Protein AF-A0A8W8J6Q5-F1 (afdb_monomer_lite)

Foldseek 3Di:
DDAAQFLQSVCVVPVVCQVVWDWDWHDNPVPDIFIFTWANYPPNTRKTWQFKAAPQPDFQLDDLVCQQCKDDDRRHGIGRHPPDPDDDAQDKFHPHRAREDAPDRLCVVQRHIGSAHNGDQAGQSFHADPAQDFDSRAHAHCVVPVGNTHDNIDIDIDHDD

Sequence (161 aa):
KRKYTDCSDILRSYPSRKKHDGVYTIYPDHVNKKEVFCDMTTEGGGWTVIQKRIDGSTDFYRTWKEYKEGFGNPSRDYWIGNSLGSHHGWKFTTKDQDNDNYKDNCAKLYYGGWWYGACYVTNLNGLYAKSALKDTKYNSWANWKNEHEALKKTLMMIRPS

Organism: Magallana gigas (NCBI:txid29159)

Structure (mmCIF, N/CA/C/O backbone):
data_AF-A0A8W8J6Q5-F1
#
_entry.id   AF-A0A8W8J6Q5-F1
#
loop_
_atom_site.group_PDB
_atom_site.id
_atom_site.type_symbol
_atom_site.label_atom_id
_atom_site.label_alt_id
_atom_site.label_comp_id
_atom_site.label_asym_id
_atom_site.label_entity_id
_atom_site.label_seq_id
_atom_site.pdbx_PDB_ins_code
_atom_site.Cartn_x
_atom_site.Cartn_y
_atom_site.Cartn_z
_atom_site.occupancy
_atom_site.B_iso_or_equiv
_atom_site.auth_seq_id
_atom_site.auth_comp_id
_atom_site.auth_asym_id
_atom_site.auth_atom_id
_atom_site.pdbx_PDB_model_num
ATOM 1 N N . LYS A 1 1 ? -26.529 -3.788 12.469 1.00 69.75 1 LYS A N 1
ATOM 2 C CA . LYS A 1 1 ? -25.257 -3.338 13.098 1.00 69.75 1 LYS A CA 1
ATOM 3 C C . LYS A 1 1 ? -24.719 -2.159 12.291 1.00 69.75 1 LYS A C 1
ATOM 5 O O . LYS A 1 1 ? -24.830 -2.217 11.072 1.00 69.75 1 LYS A O 1
ATOM 10 N N . ARG A 1 2 ? -24.209 -1.100 12.936 1.00 85.75 2 ARG A N 1
ATOM 11 C CA . ARG A 1 2 ? -23.648 0.080 12.248 1.00 85.75 2 ARG A CA 1
ATOM 12 C C . ARG A 1 2 ? -22.433 -0.329 11.404 1.00 85.75 2 ARG A C 1
ATOM 14 O O . ARG A 1 2 ? -21.635 -1.148 11.856 1.00 85.75 2 ARG A O 1
ATOM 21 N N . LYS A 1 3 ? -22.330 0.208 10.187 1.00 94.00 3 LYS A N 1
ATOM 22 C CA . LYS A 1 3 ? -21.189 0.029 9.280 1.00 94.00 3 LYS A CA 1
ATOM 23 C C . LYS A 1 3 ? -20.359 1.311 9.298 1.00 94.00 3 LYS A C 1
ATOM 25 O O . LYS A 1 3 ? -20.909 2.368 9.011 1.00 94.00 3 LYS A O 1
ATOM 30 N N . TYR A 1 4 ? -19.085 1.203 9.654 1.00 96.31 4 TYR A N 1
ATOM 31 C CA . TYR A 1 4 ? -18.152 2.331 9.687 1.00 96.31 4 TYR A CA 1
ATOM 32 C C . TYR A 1 4 ? -17.418 2.423 8.355 1.00 96.31 4 TYR A C 1
ATOM 34 O O . TYR A 1 4 ? -16.963 1.396 7.852 1.00 96.31 4 TYR A O 1
ATOM 42 N N . THR A 1 5 ? -17.315 3.614 7.778 1.00 95.12 5 THR A N 1
ATOM 43 C CA . THR A 1 5 ? -16.723 3.823 6.443 1.00 95.12 5 THR A CA 1
ATOM 44 C C . THR A 1 5 ? -15.205 3.788 6.443 1.00 95.12 5 THR A C 1
ATOM 46 O O . THR A 1 5 ? -14.598 3.367 5.464 1.00 95.12 5 THR A O 1
ATOM 49 N N . ASP A 1 6 ? -14.601 4.194 7.554 1.00 96.44 6 ASP A N 1
ATOM 50 C CA . ASP A 1 6 ? -13.166 4.393 7.710 1.00 96.44 6 ASP A CA 1
ATOM 51 C C . ASP A 1 6 ? -12.773 4.341 9.199 1.00 96.44 6 ASP A C 1
ATOM 53 O O . ASP A 1 6 ? -13.620 4.253 10.097 1.00 96.44 6 ASP A O 1
ATOM 57 N N . CYS A 1 7 ? -11.469 4.384 9.473 1.00 97.94 7 CYS A N 1
ATOM 58 C CA . CYS A 1 7 ? -10.935 4.340 10.833 1.00 97.94 7 CYS A CA 1
ATOM 59 C C . CYS A 1 7 ? -11.313 5.568 11.684 1.00 97.94 7 CYS A C 1
ATOM 61 O O . CYS A 1 7 ? -11.384 5.454 12.910 1.00 97.94 7 CYS A O 1
ATOM 63 N N . SER A 1 8 ? -11.587 6.721 11.066 1.00 97.94 8 SER A N 1
ATOM 64 C CA . SER A 1 8 ? -12.008 7.933 11.776 1.00 97.94 8 SER A CA 1
ATOM 65 C C . SER A 1 8 ? -13.440 7.792 12.294 1.00 97.94 8 SER A C 1
ATOM 67 O O . SER A 1 8 ? -13.701 8.084 13.462 1.00 97.94 8 SER A O 1
ATOM 69 N N . ASP A 1 9 ? -14.363 7.242 11.495 1.00 97.31 9 ASP A N 1
ATOM 70 C CA . ASP A 1 9 ? -15.735 6.963 11.945 1.00 97.31 9 ASP A CA 1
ATOM 71 C C . ASP A 1 9 ? -15.770 5.924 13.080 1.00 97.31 9 ASP A C 1
ATOM 73 O O . ASP A 1 9 ? -16.550 6.068 14.030 1.00 97.31 9 ASP A O 1
ATOM 77 N N . ILE A 1 10 ? -14.881 4.920 13.039 1.00 97.44 10 ILE A N 1
ATOM 78 C CA . ILE A 1 10 ? -14.686 3.977 14.154 1.00 97.44 10 ILE A CA 1
ATOM 79 C C . ILE A 1 10 ? -14.237 4.727 15.411 1.00 97.44 10 ILE A C 1
ATOM 81 O O . ILE A 1 10 ? -14.860 4.571 16.462 1.00 97.44 10 ILE A O 1
ATOM 85 N N . LEU A 1 11 ? -13.175 5.534 15.320 1.00 97.50 11 LEU A N 1
ATOM 86 C CA . LEU A 1 11 ? -12.597 6.223 16.476 1.00 97.50 11 LEU A CA 1
ATOM 87 C C . LEU A 1 11 ? -13.555 7.260 17.077 1.00 97.50 11 LEU A C 1
ATOM 89 O O . LEU A 1 11 ? -13.669 7.357 18.296 1.00 97.50 11 LEU A O 1
ATOM 93 N N . ARG A 1 12 ? -14.299 7.987 16.239 1.00 96.56 12 ARG A N 1
ATOM 94 C CA . ARG A 1 12 ? -15.340 8.929 16.675 1.00 96.56 12 ARG A CA 1
ATOM 95 C C . ARG A 1 12 ? -16.474 8.220 17.410 1.00 96.56 12 ARG A C 1
ATOM 97 O O . ARG A 1 12 ? -16.984 8.738 18.398 1.00 96.56 12 ARG A O 1
ATOM 104 N N . SER A 1 13 ? -16.865 7.040 16.933 1.00 96.81 13 SER A N 1
ATOM 105 C CA . SER A 1 13 ? -17.922 6.241 17.560 1.00 96.81 13 SER A CA 1
ATOM 106 C C . SER A 1 13 ? -17.451 5.546 18.841 1.00 96.81 13 SER A C 1
ATOM 108 O O . SER A 1 13 ? -18.257 5.308 19.737 1.00 96.81 13 SER A O 1
ATOM 110 N N . TYR A 1 14 ? -16.155 5.236 18.938 1.00 96.12 14 TYR A N 1
ATOM 111 C CA . TYR A 1 14 ? -15.536 4.587 20.092 1.00 96.12 14 TYR A CA 1
ATOM 112 C C . TYR A 1 14 ? -14.208 5.258 20.466 1.00 96.12 14 TYR A C 1
ATOM 114 O O . TYR A 1 14 ? -13.140 4.725 20.150 1.00 96.12 14 TYR A O 1
ATOM 122 N N . PRO A 1 15 ? -14.242 6.379 21.211 1.00 96.56 15 PRO A N 1
ATOM 123 C CA . PRO A 1 15 ? -13.028 7.088 21.624 1.00 96.56 15 PRO A CA 1
ATOM 124 C C . PRO A 1 15 ? -12.055 6.232 22.450 1.00 96.56 15 PRO A C 1
ATOM 126 O O . PRO A 1 15 ? -10.854 6.493 22.460 1.00 96.56 15 PRO A O 1
ATOM 129 N N . SER A 1 16 ? -12.546 5.167 23.095 1.00 96.69 16 SER A N 1
ATOM 130 C CA . SER A 1 16 ? -11.722 4.178 23.801 1.00 96.69 16 SER A CA 1
ATOM 131 C C . SER A 1 16 ? -10.779 3.388 22.889 1.00 96.69 16 SER A C 1
ATOM 133 O O . SER A 1 16 ? -9.846 2.773 23.387 1.00 96.69 16 SER A O 1
ATOM 135 N N . ARG A 1 17 ? -10.975 3.409 21.563 1.00 96.31 17 ARG A N 1
ATOM 136 C CA . ARG A 1 17 ? -10.062 2.799 20.580 1.00 96.31 17 ARG A CA 1
ATOM 137 C C . ARG A 1 17 ? -8.804 3.623 20.327 1.00 96.31 17 ARG A C 1
ATOM 139 O O . ARG A 1 17 ? -7.912 3.158 19.621 1.00 96.31 17 ARG A O 1
ATOM 146 N N . LYS A 1 18 ? -8.700 4.823 20.898 1.00 96.75 18 LYS A N 1
ATOM 147 C CA . LYS A 1 18 ? -7.483 5.632 20.821 1.00 96.75 18 LYS A CA 1
ATOM 148 C C . LYS A 1 18 ? -6.291 4.827 21.346 1.00 96.75 18 LYS A C 1
ATOM 150 O O . LYS A 1 18 ? -6.391 4.191 22.389 1.00 96.75 18 LYS A O 1
ATOM 155 N N . LYS A 1 19 ? -5.166 4.876 20.631 1.00 96.00 19 LYS A N 1
ATOM 156 C CA . LYS A 1 19 ? -3.947 4.083 20.885 1.00 96.00 19 LYS A CA 1
ATOM 157 C C . LYS A 1 19 ? -4.068 2.564 20.683 1.00 96.00 19 LYS A C 1
ATOM 159 O O . LYS A 1 19 ? -3.134 1.835 21.001 1.00 96.00 19 LYS A O 1
ATOM 164 N N . HIS A 1 20 ? -5.187 2.072 20.153 1.00 97.62 20 HIS A N 1
ATOM 165 C CA . HIS A 1 20 ? -5.358 0.661 19.807 1.00 97.62 20 HIS A CA 1
ATOM 166 C C . HIS A 1 20 ? -5.199 0.454 18.299 1.00 97.62 20 HIS A C 1
ATOM 168 O O . HIS A 1 20 ? -6.174 0.199 17.587 1.00 97.62 20 HIS A O 1
ATOM 174 N N . ASP A 1 21 ? -3.966 0.576 17.814 1.00 98.06 21 ASP A N 1
ATOM 175 C CA . ASP A 1 21 ? -3.627 0.287 16.419 1.00 98.06 21 ASP A CA 1
ATOM 176 C C . ASP A 1 21 ? -3.890 -1.188 16.096 1.00 98.06 21 ASP A C 1
ATOM 178 O O . ASP A 1 21 ? -3.711 -2.070 16.940 1.00 98.06 21 ASP A O 1
ATOM 182 N N . GLY A 1 22 ? -4.300 -1.482 14.866 1.00 97.81 22 GLY A N 1
ATOM 183 C CA . GLY A 1 22 ? -4.538 -2.865 14.465 1.00 97.81 22 GLY A CA 1
ATOM 184 C C . GLY A 1 22 ? -5.407 -2.999 13.231 1.00 97.81 22 GLY A C 1
ATOM 185 O O . GLY A 1 22 ? -5.700 -2.019 12.553 1.00 97.81 22 GLY A O 1
ATOM 186 N N . VAL A 1 23 ? -5.818 -4.231 12.938 1.00 98.19 23 VAL A N 1
ATOM 187 C CA . VAL A 1 23 ? -6.717 -4.509 11.817 1.00 98.19 23 VAL A CA 1
ATOM 188 C C . VAL A 1 23 ? -8.165 -4.352 12.252 1.00 98.19 23 VAL A C 1
ATOM 190 O O . VAL A 1 23 ? -8.596 -4.927 13.251 1.00 98.19 23 VAL A O 1
ATOM 193 N N . TYR A 1 24 ? -8.911 -3.579 11.474 1.00 97.81 24 TYR A N 1
ATOM 194 C CA . TYR A 1 24 ? -10.333 -3.330 11.656 1.00 97.81 24 TYR A CA 1
ATOM 195 C C . TYR A 1 24 ? -11.075 -3.595 10.348 1.00 97.81 24 TYR A C 1
ATOM 197 O O . TYR A 1 24 ? -10.505 -3.538 9.258 1.00 97.81 24 TYR A O 1
ATOM 205 N N . THR A 1 25 ? -12.376 -3.855 10.456 1.00 96.88 25 THR A N 1
ATOM 206 C CA . THR A 1 25 ? -13.269 -3.942 9.299 1.00 96.88 25 THR A CA 1
ATOM 207 C C . THR A 1 25 ? -13.965 -2.604 9.068 1.00 96.88 25 THR A C 1
ATOM 209 O O . THR A 1 25 ? -14.631 -2.092 9.969 1.00 96.88 25 THR A O 1
ATOM 212 N N . ILE A 1 26 ? -13.868 -2.089 7.845 1.00 95.69 26 ILE A N 1
ATOM 213 C CA . ILE A 1 26 ? -14.568 -0.891 7.363 1.00 95.69 26 ILE A CA 1
ATOM 214 C C . ILE A 1 26 ? -15.459 -1.230 6.159 1.00 95.69 26 ILE A C 1
ATOM 216 O O . ILE A 1 26 ? -15.349 -2.311 5.579 1.00 95.69 26 ILE A O 1
ATOM 220 N N . TYR A 1 27 ? -16.340 -0.306 5.783 1.00 94.31 27 TYR A N 1
ATOM 221 C CA . TYR A 1 27 ? -17.255 -0.395 4.642 1.00 94.31 27 TYR A CA 1
ATOM 222 C C . TYR A 1 27 ? -17.188 0.900 3.820 1.00 94.31 27 TYR A 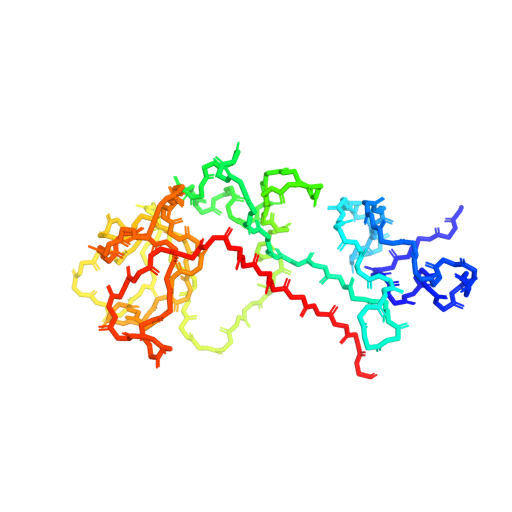C 1
ATOM 224 O O . TYR A 1 27 ? -18.072 1.746 3.973 1.00 94.31 27 TYR A O 1
ATOM 232 N N . PRO A 1 28 ? -16.154 1.087 2.978 1.00 89.19 28 PRO A N 1
ATOM 233 C CA . PRO A 1 28 ? -15.895 2.366 2.309 1.00 89.19 28 PRO A CA 1
ATOM 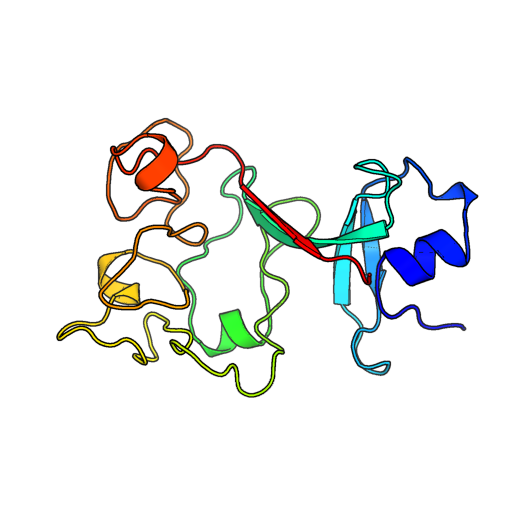234 C C . PRO A 1 28 ? -17.052 2.860 1.428 1.00 89.19 28 PRO A C 1
ATOM 236 O O . PRO A 1 28 ? -17.284 4.057 1.333 1.00 89.19 28 PRO A O 1
ATOM 239 N N . ASP A 1 29 ? -17.800 1.940 0.817 1.00 86.12 29 ASP A N 1
ATOM 240 C CA . ASP A 1 29 ? -18.970 2.210 -0.031 1.00 86.12 29 ASP A CA 1
ATOM 241 C C . ASP A 1 29 ? -20.301 1.867 0.669 1.00 86.12 29 ASP A C 1
ATOM 243 O O . ASP A 1 29 ? -21.332 1.700 0.022 1.00 86.12 29 ASP A O 1
ATOM 247 N N . HIS A 1 30 ? -20.277 1.695 1.997 1.00 87.81 30 HIS A N 1
ATOM 248 C CA . HIS A 1 30 ? -21.392 1.234 2.837 1.00 87.81 30 HIS A CA 1
ATOM 249 C C . HIS A 1 30 ? -21.931 -0.179 2.533 1.00 87.81 30 HIS A C 1
ATOM 251 O O . HIS A 1 30 ? -22.809 -0.681 3.251 1.00 87.81 30 HIS A O 1
ATOM 257 N N . VAL A 1 31 ? -21.391 -0.876 1.534 1.00 87.81 31 VAL A N 1
ATOM 258 C CA . VAL A 1 31 ? -21.867 -2.187 1.081 1.00 87.81 31 VAL A CA 1
ATOM 259 C C . VAL A 1 31 ? -20.798 -3.241 1.329 1.00 87.81 31 VAL A C 1
ATOM 261 O O . VAL A 1 31 ? -21.021 -4.148 2.139 1.00 87.81 31 VAL A O 1
ATOM 264 N N . ASN A 1 32 ? -19.643 -3.082 0.691 1.00 87.50 32 ASN A N 1
ATOM 265 C CA . ASN A 1 32 ? -18.530 -4.011 0.663 1.00 87.50 32 ASN A CA 1
ATOM 266 C C . ASN A 1 32 ? -17.605 -3.797 1.858 1.00 87.50 32 ASN A C 1
ATOM 268 O O . ASN A 1 32 ? -17.136 -2.693 2.131 1.00 87.50 32 ASN A O 1
ATOM 272 N N . LYS A 1 33 ? -17.322 -4.888 2.572 1.00 92.62 33 LYS A N 1
ATOM 273 C CA . LYS A 1 33 ? -16.376 -4.866 3.688 1.00 92.62 33 LYS A CA 1
ATOM 274 C C . LYS A 1 33 ? -14.933 -4.892 3.186 1.00 92.62 33 LYS A C 1
ATOM 276 O O . LYS A 1 33 ? -14.613 -5.611 2.240 1.00 92.62 33 LYS A O 1
ATOM 281 N N . LYS A 1 34 ? -14.056 -4.179 3.885 1.00 92.56 34 LYS A N 1
ATOM 282 C CA . LYS A 1 34 ? -12.602 -4.218 3.712 1.00 92.56 34 LYS A CA 1
ATOM 283 C C . LYS A 1 34 ? -11.926 -4.326 5.071 1.00 92.56 34 LYS A C 1
ATOM 285 O O . LYS A 1 34 ? -12.328 -3.655 6.019 1.00 92.56 34 LYS A O 1
ATOM 290 N N . GLU A 1 35 ? -10.911 -5.175 5.162 1.00 96.12 35 GLU A N 1
ATOM 291 C CA . GLU A 1 35 ? -10.007 -5.194 6.309 1.00 96.12 35 GLU A CA 1
ATOM 292 C C . GLU A 1 35 ? -8.865 -4.213 6.057 1.00 96.12 35 GLU A C 1
ATOM 294 O O . GLU A 1 35 ? -8.252 -4.223 4.989 1.00 96.12 35 GLU A O 1
ATOM 299 N N . VAL A 1 36 ? -8.602 -3.347 7.031 1.00 96.94 36 VAL A N 1
ATOM 300 C CA . VAL A 1 36 ? -7.591 -2.290 6.944 1.00 96.94 36 VAL A CA 1
ATOM 301 C C . VAL A 1 36 ? -6.825 -2.192 8.245 1.00 96.94 36 VAL A C 1
ATOM 303 O O . VAL A 1 36 ? -7.368 -2.469 9.314 1.00 96.94 36 VAL A O 1
ATOM 306 N N . PHE A 1 37 ? -5.572 -1.759 8.170 1.00 98.25 37 PHE A N 1
ATOM 307 C CA . PHE A 1 37 ? -4.856 -1.342 9.360 1.00 98.25 37 PHE A CA 1
ATOM 308 C C . PHE A 1 37 ? -5.297 0.078 9.723 1.00 98.25 37 PHE A C 1
ATOM 310 O O . PHE A 1 37 ? -5.143 1.001 8.921 1.00 98.25 37 PHE A O 1
ATOM 317 N N . CYS A 1 38 ? -5.843 0.244 10.921 1.00 98.31 38 CYS A N 1
ATOM 318 C CA . CYS A 1 38 ? -6.098 1.551 11.496 1.00 98.31 38 CYS A CA 1
ATOM 319 C C . CYS A 1 38 ? -4.936 1.944 12.396 1.00 98.31 38 CYS A C 1
ATOM 321 O O . CYS A 1 38 ? -4.625 1.234 13.356 1.00 98.31 38 CYS A O 1
ATOM 323 N N . ASP A 1 39 ? -4.340 3.093 12.103 1.00 98.31 39 ASP A N 1
ATOM 324 C CA . ASP A 1 39 ? -3.470 3.783 13.044 1.00 98.31 39 ASP A CA 1
ATOM 325 C C . ASP A 1 39 ? -4.350 4.721 13.891 1.00 98.31 39 ASP A C 1
ATOM 327 O O . ASP A 1 39 ? -4.905 5.727 13.432 1.00 98.31 39 ASP A O 1
ATOM 331 N N . MET A 1 40 ? -4.550 4.309 15.141 1.00 98.12 40 MET A N 1
ATOM 332 C CA . MET A 1 40 ? -5.361 4.977 16.155 1.00 98.12 40 MET A CA 1
ATOM 333 C C . MET A 1 40 ? -4.494 5.796 17.124 1.00 98.12 40 MET A C 1
ATOM 335 O O . MET A 1 40 ? -5.004 6.285 18.139 1.00 98.12 40 MET A O 1
ATOM 339 N N . THR A 1 41 ? -3.202 5.949 16.827 1.00 97.88 41 THR A N 1
ATOM 340 C CA . THR A 1 41 ? -2.201 6.558 17.707 1.00 97.88 41 THR A CA 1
ATOM 341 C C . THR A 1 41 ? -1.648 7.852 17.118 1.00 97.88 41 THR A C 1
ATOM 343 O O . THR A 1 41 ? -1.697 8.894 17.779 1.00 97.88 41 THR A O 1
ATOM 346 N N . THR A 1 42 ? -1.134 7.799 15.889 1.00 96.94 42 THR A N 1
ATOM 347 C CA . THR A 1 42 ? -0.421 8.891 15.219 1.00 96.94 42 THR A CA 1
ATOM 348 C C . THR A 1 42 ? -1.322 10.109 15.057 1.00 96.94 42 THR A C 1
ATOM 350 O O . THR A 1 42 ? -2.447 10.003 14.573 1.00 96.94 42 THR A O 1
ATOM 353 N N . GLU A 1 43 ? -0.846 11.282 15.483 1.00 95.38 43 GLU A N 1
ATOM 354 C CA . GLU A 1 43 ? -1.556 12.566 15.339 1.00 95.38 43 GLU A CA 1
ATOM 355 C C . GLU A 1 43 ? -3.039 12.525 15.771 1.00 95.38 43 GLU A C 1
ATOM 357 O O . GLU A 1 43 ? -3.925 13.073 15.112 1.00 95.38 43 GLU A O 1
ATOM 362 N N . GLY A 1 44 ? -3.330 11.829 16.873 1.00 94.94 44 GLY A N 1
ATOM 363 C CA . GLY A 1 44 ? -4.683 11.699 17.423 1.00 94.94 44 GLY A CA 1
ATOM 364 C C . GLY A 1 44 ? -5.479 10.489 16.924 1.00 94.94 44 GLY A C 1
ATOM 365 O O . GLY A 1 44 ? -6.528 10.210 17.503 1.00 94.94 44 GLY A O 1
ATOM 366 N N . GLY A 1 45 ? -4.961 9.741 15.946 1.00 97.25 45 GLY A N 1
ATOM 367 C CA . GLY A 1 45 ? -5.539 8.499 15.437 1.00 97.25 45 GLY A CA 1
ATOM 368 C C . GLY A 1 45 ? -6.598 8.683 14.348 1.00 97.25 45 GLY A C 1
ATOM 369 O O . GLY A 1 45 ? -6.822 9.784 13.839 1.00 97.25 45 GLY A O 1
ATOM 370 N N . GLY A 1 46 ? -7.255 7.578 13.989 1.00 97.81 46 GLY A N 1
ATOM 371 C CA . GLY A 1 46 ? -8.311 7.549 12.974 1.00 97.81 46 GLY A CA 1
ATOM 372 C C . GLY A 1 46 ? -7.777 7.476 11.543 1.00 97.81 46 GLY A C 1
ATOM 373 O O . GLY A 1 46 ? -8.525 7.709 10.596 1.00 97.81 46 GLY A O 1
ATOM 374 N N . TRP A 1 47 ? -6.496 7.156 11.371 1.00 98.31 47 TRP A N 1
ATOM 375 C CA . TRP A 1 47 ? -5.873 6.997 10.065 1.00 98.31 47 TRP A CA 1
ATOM 376 C C . TRP A 1 47 ? -6.193 5.627 9.482 1.00 98.31 47 TRP A C 1
ATOM 378 O O . TRP A 1 47 ? -5.995 4.597 10.126 1.00 98.31 47 TRP A O 1
ATOM 388 N N . THR A 1 48 ? -6.649 5.617 8.234 1.00 97.81 48 THR A N 1
ATOM 389 C CA . THR A 1 48 ? -6.832 4.400 7.442 1.00 97.81 48 THR A CA 1
ATOM 390 C C . THR A 1 48 ? -5.593 4.191 6.584 1.00 97.81 48 THR A C 1
ATOM 392 O O . THR A 1 48 ? -5.310 4.998 5.697 1.00 97.81 48 THR A O 1
ATOM 395 N N . VAL A 1 49 ? -4.840 3.121 6.832 1.00 97.31 49 VAL A N 1
ATOM 396 C CA . VAL A 1 49 ? -3.682 2.770 6.002 1.00 97.31 49 VAL A CA 1
ATOM 397 C C . VAL A 1 49 ? -4.180 2.170 4.679 1.00 97.31 49 VAL A C 1
ATOM 399 O O . VAL A 1 49 ? -5.056 1.304 4.665 1.00 97.31 49 VAL A O 1
ATOM 402 N N . ILE A 1 50 ? -3.642 2.637 3.552 1.00 95.00 50 ILE A N 1
ATOM 403 C CA . ILE A 1 50 ? -4.036 2.208 2.195 1.00 95.00 50 ILE A CA 1
ATOM 404 C C . ILE A 1 50 ? -2.927 1.436 1.470 1.00 95.00 50 ILE A C 1
ATOM 406 O O . ILE A 1 50 ? -3.211 0.613 0.600 1.00 95.00 50 ILE A O 1
ATOM 410 N N . GLN A 1 51 ? -1.675 1.654 1.877 1.00 96.31 51 GLN A N 1
ATOM 411 C CA . GLN A 1 51 ? -0.505 0.894 1.449 1.00 96.31 51 GLN A CA 1
ATOM 412 C C . GLN A 1 51 ? 0.404 0.669 2.646 1.00 96.31 51 GLN A C 1
ATOM 414 O O . GLN A 1 51 ? 0.617 1.590 3.440 1.00 96.31 51 GLN A O 1
ATOM 419 N N . LYS A 1 52 ? 0.951 -0.540 2.761 1.00 96.00 52 LYS A N 1
ATOM 420 C CA . LYS A 1 52 ? 1.913 -0.879 3.807 1.00 96.00 52 LYS A CA 1
ATOM 421 C C . LYS A 1 52 ? 2.958 -1.856 3.279 1.00 96.00 52 LYS A C 1
ATOM 423 O O . LYS A 1 52 ? 2.594 -2.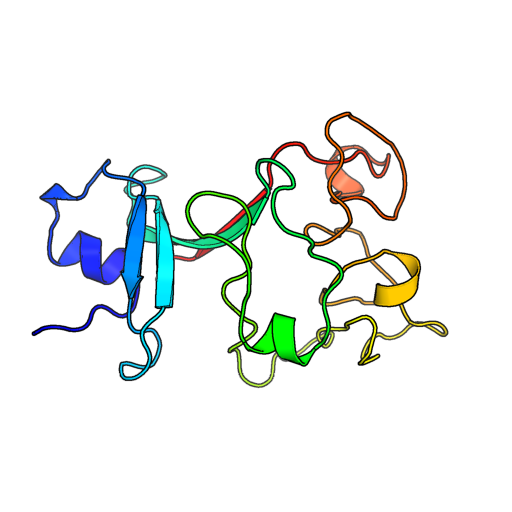873 2.692 1.00 96.00 52 LYS A O 1
ATOM 428 N N . ARG A 1 53 ? 4.238 -1.557 3.521 1.00 96.38 53 ARG A N 1
ATOM 429 C CA . ARG A 1 53 ? 5.400 -2.443 3.317 1.00 96.38 53 ARG A CA 1
ATOM 430 C C . ARG 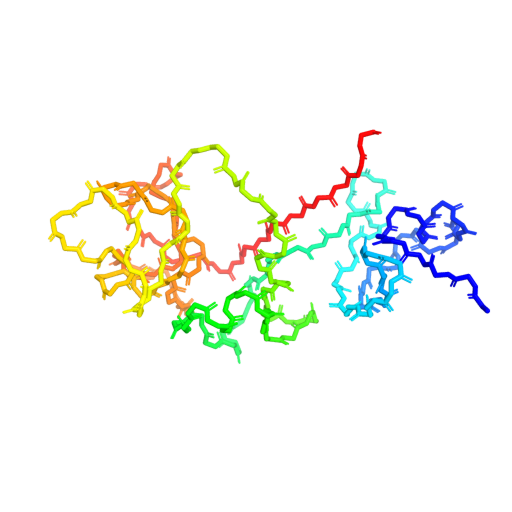A 1 53 ? 6.217 -2.460 4.603 1.00 96.38 53 ARG A C 1
ATOM 432 O O . ARG A 1 53 ? 6.610 -1.392 5.073 1.00 96.38 53 ARG A O 1
ATOM 439 N N . ILE A 1 54 ? 6.449 -3.629 5.187 1.00 95.12 54 ILE A N 1
ATOM 440 C CA . ILE A 1 54 ? 7.178 -3.794 6.45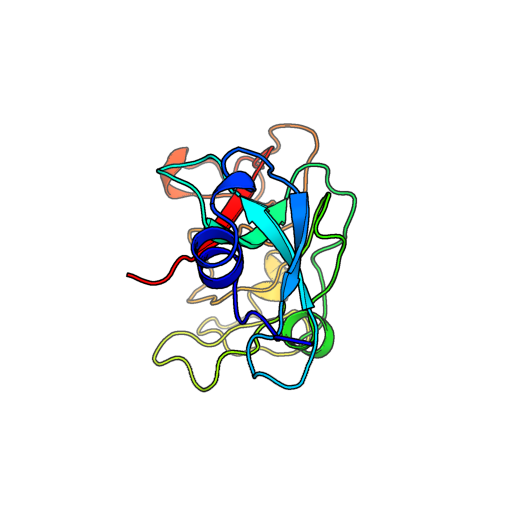1 1.00 95.12 54 ILE A CA 1
ATOM 441 C C . ILE A 1 54 ? 8.140 -4.982 6.460 1.00 95.12 54 ILE A C 1
ATOM 443 O O . ILE A 1 54 ? 9.104 -4.950 7.226 1.00 95.12 54 ILE A O 1
ATOM 447 N N . ASP A 1 55 ? 7.870 -6.044 5.695 1.00 94.25 55 ASP A N 1
ATOM 448 C CA . ASP A 1 55 ? 8.658 -7.279 5.799 1.00 94.25 55 ASP A CA 1
ATOM 449 C C . ASP A 1 55 ? 8.861 -8.049 4.486 1.00 94.25 55 ASP A C 1
ATOM 451 O O . ASP A 1 55 ? 9.642 -9.006 4.463 1.00 94.25 55 ASP A O 1
ATOM 455 N N . GLY A 1 56 ? 8.219 -7.632 3.393 1.00 93.50 56 GLY A N 1
ATOM 456 C CA . GLY A 1 56 ? 8.311 -8.303 2.099 1.00 93.50 56 GLY A CA 1
ATOM 457 C C . GLY A 1 56 ? 7.511 -9.600 2.028 1.00 93.50 56 GLY A C 1
ATOM 458 O O . GLY A 1 56 ? 7.765 -10.416 1.147 1.00 93.50 56 GLY A O 1
ATOM 459 N N . SER A 1 57 ? 6.564 -9.826 2.946 1.00 95.69 57 SER A N 1
ATOM 460 C CA . SER A 1 57 ? 5.736 -11.042 2.971 1.00 95.69 57 SER A CA 1
ATOM 461 C C . SER A 1 57 ? 4.722 -11.134 1.830 1.00 95.69 57 SER A C 1
ATOM 463 O O . SER A 1 57 ? 4.139 -12.196 1.622 1.00 95.69 57 SER A O 1
ATOM 465 N N . THR A 1 58 ? 4.514 -10.044 1.090 1.00 96.44 58 THR A N 1
ATOM 466 C CA . THR A 1 58 ? 3.597 -9.984 -0.051 1.00 96.44 58 THR A CA 1
ATOM 467 C C . THR A 1 58 ? 4.329 -9.475 -1.288 1.00 96.44 58 THR A C 1
ATOM 469 O O . THR A 1 58 ? 5.013 -8.454 -1.238 1.00 96.44 58 THR A O 1
ATOM 472 N N . ASP A 1 59 ? 4.152 -10.174 -2.412 1.00 95.81 59 ASP A N 1
ATOM 473 C CA . ASP A 1 59 ? 4.609 -9.717 -3.727 1.00 95.81 59 ASP A CA 1
ATOM 474 C C . ASP A 1 59 ? 3.717 -8.580 -4.251 1.00 95.81 59 ASP A C 1
ATOM 476 O O . ASP A 1 59 ? 2.492 -8.717 -4.269 1.00 95.81 59 ASP A O 1
ATOM 480 N N . PHE A 1 60 ? 4.335 -7.480 -4.684 1.00 95.88 60 PHE A N 1
ATOM 481 C CA . PHE A 1 60 ? 3.668 -6.300 -5.245 1.00 95.88 60 PHE A CA 1
ATOM 482 C C . PHE A 1 60 ? 3.782 -6.231 -6.778 1.00 95.88 60 PHE A C 1
ATOM 484 O O . PHE A 1 60 ? 3.165 -5.360 -7.394 1.00 95.88 60 PHE A O 1
ATOM 491 N N . TYR A 1 61 ? 4.477 -7.165 -7.435 1.00 95.81 61 TYR A N 1
ATOM 492 C CA . TYR A 1 61 ? 4.534 -7.233 -8.897 1.00 95.81 61 TYR A CA 1
ATOM 493 C C . TYR A 1 61 ? 3.286 -7.913 -9.495 1.00 95.81 61 TYR A C 1
ATOM 495 O O . TYR A 1 61 ? 3.308 -9.002 -10.080 1.00 95.81 61 TYR A O 1
ATOM 503 N N . ARG A 1 62 ? 2.144 -7.246 -9.321 1.00 95.38 62 ARG A N 1
ATOM 504 C CA . ARG A 1 62 ? 0.798 -7.766 -9.593 1.00 95.38 62 ARG A CA 1
ATOM 505 C C . ARG A 1 62 ? 0.158 -7.188 -10.857 1.00 95.38 62 ARG A C 1
ATOM 507 O O . ARG A 1 62 ? 0.645 -6.222 -11.440 1.00 95.38 62 ARG A O 1
ATOM 514 N N . THR A 1 63 ? -0.910 -7.843 -11.302 1.00 93.38 63 THR A N 1
ATOM 515 C CA . THR A 1 63 ? -1.741 -7.441 -12.451 1.00 93.38 63 THR A CA 1
ATOM 516 C C . THR A 1 63 ? -2.667 -6.270 -12.118 1.00 93.38 63 THR A C 1
ATOM 518 O O . THR A 1 63 ? -2.893 -5.955 -10.946 1.00 93.38 63 THR A O 1
ATOM 521 N N . TRP A 1 64 ? -3.263 -5.655 -13.143 1.00 89.44 64 TRP A N 1
ATOM 522 C CA . TRP A 1 64 ? -4.275 -4.610 -12.984 1.00 89.44 64 TRP A CA 1
ATOM 523 C C . TRP A 1 64 ? -5.451 -5.081 -12.134 1.00 89.44 64 TRP A C 1
ATOM 525 O O . TRP A 1 64 ? -5.888 -4.374 -11.226 1.00 89.44 64 TRP A O 1
ATOM 535 N N . LYS A 1 65 ? -5.948 -6.295 -12.404 1.00 89.69 65 LYS A N 1
ATOM 536 C CA . LYS A 1 65 ? -7.081 -6.872 -11.674 1.00 89.69 65 LYS A CA 1
ATOM 537 C C . LYS A 1 65 ? -6.786 -6.951 -10.176 1.00 89.69 65 LYS A C 1
ATOM 539 O O . LYS A 1 65 ? -7.599 -6.507 -9.372 1.00 89.69 65 LYS A O 1
ATOM 544 N N . GLU A 1 66 ? -5.606 -7.446 -9.815 1.00 93.31 66 GLU A N 1
ATOM 545 C CA . GLU A 1 66 ? -5.177 -7.548 -8.419 1.00 93.31 66 GLU A CA 1
ATOM 546 C C . GLU A 1 66 ? -5.011 -6.164 -7.774 1.00 93.31 66 GLU A C 1
ATOM 548 O O . GLU A 1 66 ? -5.507 -5.942 -6.674 1.00 93.31 66 GLU A O 1
ATOM 553 N N . TYR A 1 67 ? -4.380 -5.198 -8.452 1.00 92.06 67 TYR A N 1
ATOM 554 C CA . TYR A 1 67 ? -4.258 -3.825 -7.938 1.00 92.06 67 TYR A CA 1
ATOM 555 C C . TYR A 1 67 ? -5.609 -3.120 -7.787 1.00 92.06 67 TYR A C 1
ATOM 557 O O . TYR A 1 67 ? -5.794 -2.330 -6.861 1.00 92.06 67 TYR A O 1
ATOM 565 N N . LYS A 1 68 ? -6.571 -3.420 -8.661 1.00 86.88 68 LYS A N 1
ATOM 566 C CA . LYS A 1 68 ? -7.945 -2.924 -8.570 1.00 86.88 68 LYS A CA 1
ATOM 567 C C . LYS A 1 68 ? -8.677 -3.519 -7.369 1.00 86.88 68 LYS A C 1
ATOM 569 O O . LYS A 1 68 ? -9.307 -2.779 -6.620 1.00 86.88 68 LYS A O 1
ATOM 574 N N . GLU A 1 69 ? -8.580 -4.829 -7.170 1.00 89.25 69 GLU A N 1
ATOM 575 C CA . GLU A 1 69 ? -9.267 -5.538 -6.084 1.00 89.25 69 GLU A CA 1
ATOM 576 C C . GLU A 1 69 ? -8.604 -5.320 -4.714 1.00 89.25 69 GLU A C 1
ATOM 578 O O . GLU A 1 69 ? -9.303 -5.292 -3.699 1.00 89.25 69 GLU A O 1
ATOM 583 N N . GLY A 1 70 ? -7.289 -5.096 -4.679 1.00 92.38 70 GLY A N 1
ATOM 584 C CA . GLY A 1 70 ? -6.472 -5.077 -3.466 1.00 92.38 70 GLY A CA 1
ATOM 585 C C . GLY A 1 70 ? -5.918 -6.463 -3.122 1.00 92.38 70 GLY A C 1
ATOM 586 O O . GLY A 1 70 ? -6.488 -7.488 -3.488 1.00 92.38 70 GLY A O 1
ATOM 587 N N . PHE A 1 71 ? -4.788 -6.501 -2.416 1.00 96.12 71 PHE A N 1
ATOM 588 C CA . PHE A 1 71 ? -4.079 -7.741 -2.084 1.00 96.12 71 PHE A CA 1
ATOM 589 C C . PHE A 1 71 ? -3.201 -7.588 -0.836 1.00 96.12 71 PHE A C 1
ATOM 591 O O . PHE A 1 71 ? -2.850 -6.478 -0.438 1.00 96.12 71 PHE A O 1
ATOM 598 N N . GLY A 1 72 ? -2.799 -8.718 -0.247 1.00 96.50 72 GLY A N 1
ATOM 599 C CA . GLY A 1 72 ? -1.897 -8.775 0.907 1.00 96.50 72 GLY A CA 1
ATOM 600 C C . GLY A 1 72 ? -2.612 -8.902 2.252 1.00 96.50 72 GLY A C 1
ATOM 601 O O . GLY A 1 72 ? -3.783 -9.271 2.320 1.00 96.50 72 GLY A O 1
ATOM 602 N N . ASN A 1 73 ? -1.884 -8.627 3.335 1.00 97.06 73 ASN A N 1
ATOM 603 C CA . ASN A 1 73 ? -2.372 -8.731 4.709 1.00 97.06 73 ASN A CA 1
ATOM 604 C C . ASN A 1 73 ? -2.244 -7.377 5.435 1.00 97.06 73 ASN A C 1
ATOM 606 O O . ASN A 1 73 ? -1.119 -6.913 5.625 1.00 97.06 73 ASN A O 1
ATOM 610 N N . PRO A 1 74 ? -3.346 -6.766 5.914 1.00 96.38 74 PRO A N 1
ATOM 611 C CA . PRO A 1 74 ? -3.312 -5.477 6.611 1.00 96.38 74 PRO A CA 1
ATOM 612 C C . PRO A 1 74 ? -2.397 -5.408 7.847 1.00 96.38 74 PRO A C 1
ATOM 614 O O . PRO A 1 74 ? -1.793 -4.371 8.150 1.00 96.38 74 PRO A O 1
ATOM 617 N N . SER A 1 75 ? -2.208 -6.527 8.547 1.00 96.31 75 SER A N 1
ATOM 618 C CA . SER A 1 75 ? -1.248 -6.612 9.652 1.00 96.31 75 SER A CA 1
ATOM 619 C C . SER A 1 75 ? 0.203 -6.505 9.174 1.00 96.31 75 SER A C 1
ATOM 621 O O . SER A 1 75 ? 1.049 -6.033 9.937 1.00 96.31 75 SER A O 1
ATOM 623 N N . ARG A 1 76 ? 0.489 -6.887 7.921 1.00 96.06 76 ARG A N 1
ATOM 624 C CA . ARG A 1 76 ? 1.828 -6.921 7.314 1.00 96.06 76 ARG A CA 1
ATOM 625 C C . ARG A 1 76 ? 1.913 -6.038 6.069 1.00 96.06 76 ARG A C 1
ATOM 627 O O . ARG A 1 76 ? 1.748 -4.827 6.197 1.00 96.06 76 ARG A O 1
ATOM 634 N N . ASP A 1 77 ? 2.176 -6.633 4.909 1.00 97.19 77 ASP A N 1
ATOM 635 C CA . ASP A 1 77 ? 2.308 -5.953 3.627 1.00 97.19 77 ASP A CA 1
ATOM 636 C C . ASP A 1 77 ? 0.992 -6.038 2.843 1.00 97.19 77 ASP A C 1
ATOM 638 O O . ASP A 1 77 ? 0.485 -7.143 2.632 1.00 97.19 77 ASP A O 1
ATOM 642 N N . TYR A 1 78 ? 0.434 -4.905 2.400 1.00 97.12 78 TYR A N 1
ATOM 643 C CA . TYR A 1 78 ? -0.802 -4.899 1.604 1.00 97.12 78 TYR A CA 1
ATOM 644 C C . TYR A 1 78 ? -1.036 -3.620 0.793 1.00 97.12 78 TYR A C 1
ATOM 646 O O . TYR A 1 78 ? -0.469 -2.558 1.070 1.00 97.12 78 TYR A O 1
ATOM 654 N N . TRP A 1 79 ? -1.933 -3.752 -0.182 1.00 95.94 79 TRP A N 1
ATO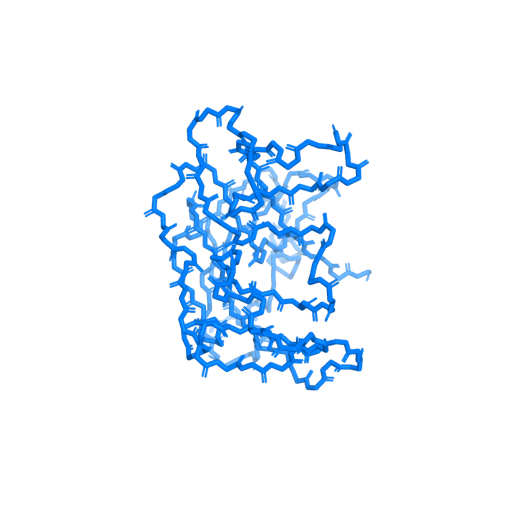M 655 C CA . TRP A 1 79 ? -2.556 -2.681 -0.949 1.00 95.94 79 TRP A CA 1
ATOM 656 C C . TRP A 1 79 ? -4.079 -2.807 -0.842 1.00 95.94 79 TRP A C 1
ATOM 658 O O . TRP A 1 79 ? -4.633 -3.877 -1.096 1.00 95.94 79 TRP A O 1
ATOM 668 N N . ILE A 1 80 ? -4.775 -1.731 -0.469 1.00 92.25 80 ILE A N 1
ATOM 669 C CA . ILE A 1 80 ? -6.227 -1.776 -0.211 1.00 92.25 80 ILE A CA 1
ATOM 670 C C . ILE A 1 80 ? -7.081 -1.996 -1.480 1.00 92.25 80 ILE A C 1
ATOM 672 O O . ILE A 1 80 ? -8.182 -2.559 -1.398 1.00 92.25 80 ILE A O 1
ATOM 676 N N . GLY A 1 81 ? -6.559 -1.591 -2.643 1.00 90.38 81 GLY A N 1
ATOM 677 C CA . GLY A 1 81 ? -7.230 -1.626 -3.945 1.00 90.38 81 GLY A CA 1
ATOM 678 C C . GLY A 1 81 ? -7.424 -0.232 -4.555 1.00 90.38 81 GLY A C 1
ATOM 679 O O . GLY A 1 81 ? -7.677 0.738 -3.842 1.00 90.38 81 GLY A O 1
ATOM 680 N N . ASN A 1 82 ? -7.346 -0.130 -5.883 1.00 78.94 82 ASN A N 1
ATOM 681 C CA . ASN A 1 82 ? -7.492 1.119 -6.645 1.00 78.94 82 ASN A CA 1
ATOM 682 C C . ASN A 1 82 ? -8.962 1.558 -6.811 1.00 78.94 82 ASN A C 1
ATOM 684 O O . ASN A 1 82 ? -9.304 2.050 -7.882 1.00 78.94 82 ASN A O 1
ATOM 688 N N . SER A 1 83 ? -9.856 1.360 -5.828 1.00 62.97 83 SER A N 1
ATOM 689 C CA . SER A 1 83 ? -11.288 1.742 -5.920 1.00 62.97 83 SER A CA 1
ATOM 690 C C . SER A 1 83 ? -11.502 3.262 -5.902 1.00 62.97 83 SER A C 1
ATOM 692 O O . SER A 1 83 ? -12.220 3.813 -5.074 1.00 62.97 83 SER A O 1
ATOM 694 N N . LEU A 1 84 ? -10.860 3.946 -6.834 1.00 53.31 84 LEU A N 1
ATOM 695 C CA . LEU A 1 84 ? -10.898 5.367 -7.055 1.00 53.31 84 LEU A CA 1
ATOM 696 C C . LEU A 1 84 ? -11.343 5.549 -8.509 1.00 53.31 84 LEU A C 1
ATOM 698 O O . LEU A 1 84 ? -10.657 5.148 -9.453 1.00 53.31 84 LEU A O 1
ATOM 702 N N . GLY A 1 85 ? -12.554 6.080 -8.682 1.00 52.47 85 GLY A N 1
ATOM 703 C CA . GLY A 1 85 ? -13.031 6.535 -9.984 1.00 52.47 85 GLY A CA 1
ATOM 704 C C . GLY A 1 85 ? -12.088 7.591 -10.567 1.00 52.47 85 GLY A C 1
ATOM 705 O O . GLY A 1 85 ? -11.364 8.243 -9.819 1.00 52.47 85 GLY A O 1
ATOM 706 N N . SER A 1 86 ? -12.093 7.710 -11.900 1.00 43.72 86 SER A N 1
ATOM 707 C CA . SER A 1 86 ? -11.283 8.615 -12.733 1.00 43.72 86 SER A CA 1
ATOM 708 C C . SER A 1 86 ? -10.454 9.653 -11.971 1.00 43.72 86 SER A C 1
ATOM 710 O O . SER A 1 86 ? -10.935 10.729 -11.618 1.00 43.72 86 SER A O 1
ATOM 712 N N . HIS A 1 87 ? -9.174 9.349 -11.775 1.00 47.94 87 HIS A N 1
ATOM 713 C CA . HIS A 1 87 ? -8.194 10.336 -11.346 1.00 47.94 87 HIS A CA 1
ATOM 714 C C . HIS A 1 87 ? -7.853 11.260 -12.518 1.00 47.94 87 HIS A C 1
ATOM 716 O O . HIS A 1 87 ? -7.428 10.790 -13.573 1.00 47.94 87 HIS A O 1
ATOM 722 N N . HIS A 1 88 ? -8.018 12.571 -12.339 1.00 46.03 88 HIS A N 1
ATOM 723 C CA . HIS A 1 88 ? -7.424 13.560 -13.239 1.00 46.03 88 HIS A CA 1
ATOM 724 C C . HIS A 1 88 ? -5.901 13.565 -13.016 1.00 46.03 88 HIS A C 1
ATOM 726 O O . HIS A 1 88 ? -5.446 13.901 -11.925 1.00 46.03 88 HIS A O 1
ATOM 732 N N . GLY A 1 89 ? -5.122 13.155 -14.023 1.00 65.75 89 GLY A N 1
ATOM 733 C CA . GLY A 1 89 ? -3.655 13.073 -13.969 1.00 65.75 89 GLY A CA 1
ATOM 734 C C . GLY A 1 89 ? -3.089 11.829 -14.666 1.00 65.75 89 GLY A C 1
ATOM 735 O O . GLY A 1 89 ? -3.767 11.211 -15.490 1.00 65.75 89 GLY A O 1
ATOM 736 N N . TRP A 1 90 ? -1.844 11.464 -14.330 1.00 67.69 90 TRP A N 1
ATOM 737 C CA . TRP A 1 90 ? -1.215 10.218 -14.785 1.00 67.69 90 TRP A CA 1
ATOM 738 C C . TRP A 1 90 ? -2.056 9.016 -14.362 1.00 67.69 90 TRP A C 1
ATOM 740 O O . TRP A 1 90 ? -2.506 8.926 -13.217 1.00 67.69 90 TRP A O 1
ATOM 750 N N . LYS A 1 91 ? -2.291 8.094 -15.293 1.00 83.50 91 LYS A N 1
ATOM 751 C CA . LYS A 1 91 ? -3.081 6.893 -15.032 1.00 83.50 91 LYS A CA 1
ATOM 752 C C . LYS A 1 91 ? -2.219 5.860 -14.314 1.00 83.50 91 LYS A C 1
ATOM 754 O O . LYS A 1 91 ? -0.999 5.844 -14.432 1.00 83.50 91 LYS A O 1
ATOM 759 N N . PHE A 1 92 ? -2.865 5.004 -13.532 1.00 88.62 92 PHE A N 1
ATOM 760 C CA . PHE A 1 92 ? -2.168 3.917 -12.858 1.00 88.62 92 PHE A CA 1
ATOM 761 C C . PHE A 1 92 ? -1.772 2.850 -13.889 1.00 88.62 92 PHE A C 1
ATOM 763 O O . PHE A 1 92 ? -2.614 2.427 -14.680 1.00 88.62 92 PHE A O 1
ATOM 770 N N . THR A 1 93 ? -0.516 2.416 -13.872 1.00 90.75 93 THR A N 1
ATOM 771 C CA . THR A 1 93 ? 0.063 1.447 -14.811 1.00 90.75 93 THR A CA 1
ATOM 772 C C . THR A 1 93 ? 0.512 0.195 -14.066 1.00 90.75 93 THR A C 1
ATOM 774 O O . THR A 1 93 ? 1.067 0.275 -12.967 1.00 90.75 93 THR A O 1
ATOM 777 N N . THR A 1 94 ? 0.265 -0.969 -14.666 1.00 92.81 94 THR A N 1
ATOM 778 C CA . THR A 1 94 ? 0.682 -2.291 -14.177 1.00 92.81 94 THR A CA 1
ATOM 779 C C . THR A 1 94 ? 1.370 -3.082 -15.285 1.00 92.81 94 THR A C 1
ATOM 781 O O . THR A 1 94 ? 1.380 -2.692 -16.454 1.00 92.81 94 THR A O 1
ATOM 784 N N . LYS A 1 95 ? 1.950 -4.235 -14.930 1.00 94.19 95 LYS A N 1
ATOM 785 C CA . LYS A 1 95 ? 2.700 -5.089 -15.868 1.00 94.19 95 LYS A CA 1
ATOM 786 C C . LYS A 1 95 ? 1.901 -5.536 -17.100 1.00 94.19 95 LYS A C 1
ATOM 788 O O . LYS A 1 95 ? 2.487 -5.903 -18.112 1.00 94.19 95 LYS A O 1
ATOM 793 N N . ASP A 1 96 ? 0.579 -5.556 -16.993 1.00 93.75 96 ASP A N 1
ATOM 794 C CA . ASP A 1 96 ? -0.385 -6.020 -17.992 1.00 93.75 96 ASP A CA 1
ATOM 795 C C . ASP A 1 96 ? -1.285 -4.902 -18.543 1.00 93.75 96 ASP A C 1
ATOM 797 O O . ASP A 1 96 ? -2.038 -5.150 -19.481 1.00 93.75 96 ASP A O 1
ATOM 801 N N . GLN A 1 97 ? -1.196 -3.681 -18.006 1.00 92.00 97 GLN A N 1
ATOM 802 C CA . GLN A 1 97 ? -1.942 -2.528 -18.501 1.00 92.00 97 GLN A CA 1
ATOM 803 C C . GLN A 1 97 ? -1.063 -1.275 -18.478 1.00 92.00 97 GLN A C 1
ATOM 805 O O . GLN A 1 97 ? -0.839 -0.677 -17.423 1.00 92.00 97 GLN A O 1
ATOM 810 N N . ASP A 1 98 ? -0.576 -0.897 -19.659 1.00 91.38 98 ASP A N 1
ATOM 811 C CA . ASP A 1 98 ? 0.263 0.278 -19.865 1.00 91.38 98 ASP A CA 1
ATOM 812 C C . ASP A 1 98 ? -0.589 1.532 -20.076 1.00 91.38 98 ASP A C 1
ATOM 814 O O . ASP A 1 98 ? -1.304 1.652 -21.072 1.00 91.38 98 ASP A O 1
ATOM 818 N N . ASN A 1 99 ? -0.549 2.442 -19.110 1.00 89.62 99 ASN A N 1
ATOM 819 C CA . ASN A 1 99 ? -1.190 3.747 -19.198 1.00 89.62 99 ASN A CA 1
ATOM 820 C C . ASN A 1 99 ? -0.201 4.886 -18.881 1.00 89.62 99 ASN A C 1
ATOM 822 O O . ASN A 1 99 ? -0.642 5.980 -18.511 1.00 89.62 99 ASN A O 1
ATOM 826 N N . ASP A 1 100 ? 1.107 4.612 -18.943 1.00 86.94 100 ASP A N 1
ATOM 827 C CA . ASP A 1 100 ? 2.133 5.618 -18.691 1.00 86.94 100 ASP A CA 1
ATOM 828 C C . ASP A 1 100 ? 2.447 6.416 -19.969 1.00 86.94 100 ASP A C 1
ATOM 830 O O . ASP A 1 100 ? 1.816 6.231 -21.011 1.00 86.94 100 ASP A O 1
ATOM 834 N N . ASN A 1 101 ? 3.333 7.406 -19.863 1.00 87.31 101 ASN A N 1
ATOM 835 C CA . ASN A 1 101 ? 3.697 8.291 -20.972 1.00 87.31 101 ASN A CA 1
ATOM 836 C C . ASN A 1 101 ? 5.152 8.086 -21.395 1.00 87.31 101 ASN A C 1
ATOM 838 O O . ASN A 1 101 ? 5.848 9.033 -21.775 1.00 87.31 101 ASN A O 1
ATOM 842 N N . TYR A 1 102 ? 5.626 6.847 -21.290 1.00 87.94 102 TYR A N 1
ATOM 843 C CA . TYR A 1 102 ? 6.926 6.429 -21.775 1.00 87.94 102 TYR A CA 1
ATOM 844 C C . TYR A 1 102 ? 6.782 5.507 -22.991 1.00 87.94 102 TYR A C 1
ATOM 846 O O . TYR A 1 102 ? 5.708 5.015 -23.318 1.00 87.94 102 TYR A O 1
ATOM 854 N N . LYS A 1 103 ? 7.882 5.316 -23.726 1.00 90.81 103 LYS A N 1
ATOM 855 C CA . LYS A 1 103 ? 7.898 4.457 -24.925 1.00 90.81 103 LYS A CA 1
ATOM 856 C C . LYS A 1 103 ? 7.795 2.959 -24.597 1.00 90.81 103 LYS A C 1
ATOM 858 O O . LYS A 1 103 ? 7.448 2.172 -25.469 1.00 90.81 103 LYS A O 1
ATOM 863 N N . ASP A 1 104 ? 8.149 2.593 -23.367 1.00 91.81 104 ASP A N 1
ATOM 864 C CA . ASP A 1 104 ? 8.170 1.237 -22.827 1.00 91.81 104 ASP A CA 1
ATOM 865 C C . ASP A 1 104 ? 7.326 1.204 -21.548 1.00 91.81 104 ASP A C 1
ATOM 867 O O . ASP A 1 104 ? 7.258 2.201 -20.836 1.00 91.81 104 ASP A O 1
ATOM 871 N N . ASN A 1 105 ? 6.785 0.040 -21.189 1.00 92.12 105 ASN A N 1
ATOM 872 C CA . ASN A 1 105 ? 5.964 -0.104 -19.986 1.00 92.12 105 ASN A CA 1
ATOM 873 C C . ASN A 1 105 ? 6.808 0.037 -18.702 1.00 92.12 105 ASN A C 1
ATOM 875 O O . ASN A 1 105 ? 7.569 -0.870 -18.332 1.00 92.12 105 ASN A O 1
ATOM 879 N N . CYS A 1 106 ? 6.619 1.136 -17.970 1.00 92.50 106 CYS A N 1
ATOM 880 C CA . CYS A 1 106 ? 7.348 1.440 -16.741 1.00 92.50 106 CYS A CA 1
ATOM 881 C C . CYS A 1 106 ? 7.143 0.373 -15.653 1.00 92.50 106 CYS A C 1
ATOM 883 O O . CYS A 1 106 ? 8.084 0.020 -14.937 1.00 92.50 106 CYS A O 1
ATOM 885 N N . ALA A 1 107 ? 5.939 -0.192 -15.533 1.00 93.81 107 ALA A N 1
ATOM 886 C CA . ALA A 1 107 ? 5.656 -1.238 -14.549 1.00 93.81 107 ALA A CA 1
ATOM 887 C C . ALA A 1 107 ? 6.455 -2.524 -14.809 1.00 93.81 107 ALA A C 1
ATOM 889 O O . ALA A 1 107 ? 6.849 -3.197 -13.854 1.00 93.81 107 ALA A O 1
ATOM 890 N N . LYS A 1 108 ? 6.740 -2.858 -16.076 1.00 94.12 108 LYS A N 1
ATOM 891 C CA . LYS A 1 108 ? 7.614 -3.989 -16.432 1.00 94.12 108 LYS A CA 1
ATOM 892 C C . LYS A 1 108 ? 9.086 -3.700 -16.154 1.00 94.12 108 LYS A C 1
ATOM 894 O O . LYS A 1 108 ? 9.805 -4.603 -15.739 1.00 94.12 108 LYS A O 1
ATOM 899 N N . LEU A 1 109 ? 9.530 -2.462 -16.368 1.00 91.12 109 LEU A N 1
ATOM 900 C CA . LEU A 1 109 ? 10.919 -2.062 -16.126 1.00 91.12 109 LEU A CA 1
ATOM 901 C C . LEU A 1 109 ? 11.255 -2.006 -14.628 1.00 91.12 109 LEU A C 1
ATOM 903 O O . LEU A 1 109 ? 12.358 -2.375 -14.230 1.00 91.12 109 LEU A O 1
ATOM 907 N N . TYR A 1 110 ? 10.299 -1.579 -13.796 1.00 91.81 110 TYR A N 1
ATOM 908 C CA . TYR A 1 110 ? 10.541 -1.245 -12.386 1.00 91.81 110 TYR A CA 1
ATOM 909 C C . TYR A 1 110 ? 9.717 -2.059 -11.383 1.00 91.81 110 TYR A C 1
ATOM 911 O O . TYR A 1 110 ? 9.698 -1.743 -10.192 1.00 91.81 110 TYR A O 1
ATOM 919 N N . TYR A 1 111 ? 9.084 -3.135 -11.853 1.00 92.44 111 TYR A N 1
ATOM 920 C CA . TYR A 1 111 ? 8.522 -4.213 -11.038 1.00 92.44 111 TYR A CA 1
ATOM 921 C C . TYR A 1 111 ? 7.535 -3.748 -9.956 1.00 92.44 111 TYR A C 1
ATOM 923 O O . TYR A 1 111 ? 7.633 -4.136 -8.791 1.00 92.44 111 TYR A O 1
ATOM 931 N N . GLY A 1 112 ? 6.556 -2.933 -10.348 1.00 91.19 112 GLY A N 1
ATOM 932 C CA . GLY A 1 112 ? 5.521 -2.418 -9.452 1.00 91.19 112 GLY A CA 1
ATOM 933 C C . GLY A 1 112 ? 4.253 -1.995 -10.190 1.00 91.19 112 GLY A C 1
ATOM 934 O O . GLY A 1 112 ? 4.145 -2.138 -11.406 1.00 91.19 112 GLY A O 1
ATOM 935 N N . GLY A 1 113 ? 3.279 -1.485 -9.439 1.00 91.69 113 GLY A N 1
ATOM 936 C CA . GLY A 1 113 ? 2.118 -0.776 -9.975 1.00 91.69 113 GLY A CA 1
ATOM 937 C C . GLY A 1 113 ? 2.055 0.625 -9.382 1.00 91.69 113 GLY A C 1
ATOM 938 O O . GLY A 1 113 ? 2.102 0.770 -8.155 1.00 91.69 113 GLY A O 1
ATOM 939 N N . TRP A 1 114 ? 1.979 1.652 -10.228 1.00 91.69 114 TRP A N 1
ATOM 940 C CA . TRP A 1 114 ? 2.020 3.048 -9.788 1.00 91.69 114 TRP A CA 1
ATOM 941 C C . TRP A 1 114 ? 1.381 4.000 -10.802 1.00 91.69 114 TRP A C 1
ATOM 943 O O . TRP A 1 114 ? 1.154 3.638 -11.954 1.00 91.69 114 TRP A O 1
ATOM 953 N N . TRP A 1 115 ? 1.144 5.246 -10.391 1.00 88.88 115 TRP A N 1
ATOM 954 C CA . TRP A 1 115 ? 0.852 6.358 -11.302 1.00 88.88 115 TRP A CA 1
ATOM 955 C C . TRP A 1 115 ? 2.148 6.822 -11.988 1.00 88.88 115 TRP A C 1
ATOM 957 O O . TRP A 1 115 ? 2.721 7.854 -11.634 1.00 88.88 115 TRP A O 1
ATOM 967 N N . TYR A 1 116 ? 2.669 5.995 -12.898 1.00 84.25 116 TYR A N 1
ATOM 968 C CA . TYR A 1 116 ? 3.909 6.256 -13.630 1.00 84.25 116 TYR A CA 1
ATOM 969 C C . TYR A 1 116 ? 3.736 7.410 -14.635 1.00 84.25 116 TYR A C 1
ATOM 971 O O . TYR A 1 116 ? 2.698 7.539 -15.280 1.00 84.25 116 TYR A O 1
ATOM 979 N N . GLY A 1 117 ? 4.766 8.256 -14.747 1.00 78.06 117 GLY A N 1
ATOM 980 C CA . GLY A 1 117 ? 4.857 9.330 -15.744 1.00 78.06 117 GLY A CA 1
ATOM 981 C C . GLY A 1 117 ? 5.794 8.927 -16.884 1.00 78.06 117 GLY A C 1
ATOM 982 O O . GLY A 1 117 ? 5.341 8.408 -17.896 1.00 78.06 117 GLY A O 1
ATOM 983 N N . ALA A 1 118 ? 7.102 9.153 -16.697 1.00 77.25 118 ALA A N 1
ATOM 984 C CA . ALA A 1 118 ? 8.173 8.707 -17.599 1.00 77.25 118 ALA A CA 1
ATOM 985 C C . ALA A 1 118 ? 9.537 8.565 -16.870 1.00 77.25 118 ALA A C 1
ATOM 987 O O . ALA A 1 118 ? 10.423 9.398 -17.012 1.00 77.25 118 ALA A O 1
ATOM 988 N N . CYS A 1 119 ? 9.777 7.571 -16.014 1.00 78.56 119 CYS A N 1
ATOM 989 C CA . CYS A 1 119 ? 8.829 6.601 -15.472 1.00 78.56 119 CYS A CA 1
ATOM 990 C C . CYS A 1 119 ? 8.443 6.934 -14.026 1.00 78.56 119 CYS A C 1
ATOM 992 O O . CYS A 1 119 ? 7.253 7.000 -13.725 1.00 78.56 119 CYS A O 1
ATOM 994 N N . TYR A 1 120 ? 9.397 7.215 -13.130 1.00 78.12 120 TYR A N 1
ATOM 995 C CA . TYR A 1 120 ? 9.075 7.649 -11.767 1.00 78.12 120 TYR A CA 1
ATOM 996 C C . TYR A 1 120 ? 10.238 8.331 -11.039 1.00 78.12 120 TYR A C 1
ATOM 998 O O . TYR A 1 120 ? 11.403 8.114 -11.353 1.00 78.12 120 TYR A O 1
ATOM 1006 N N . VAL A 1 121 ? 9.887 9.086 -9.992 1.00 75.38 121 VAL A N 1
ATOM 1007 C CA . VAL A 1 121 ? 10.804 9.515 -8.916 1.00 75.38 121 VAL A CA 1
ATOM 1008 C C . VAL A 1 121 ? 10.545 8.779 -7.593 1.00 75.38 121 VAL A C 1
ATOM 1010 O O . VAL A 1 121 ? 11.447 8.647 -6.771 1.00 75.38 121 VAL A O 1
ATOM 1013 N N . THR A 1 122 ? 9.341 8.225 -7.406 1.00 79.88 122 THR A N 1
ATOM 1014 C CA . THR A 1 122 ? 8.991 7.336 -6.284 1.00 79.88 122 THR A CA 1
ATOM 1015 C C . THR A 1 122 ? 8.331 6.042 -6.777 1.00 79.88 122 THR A C 1
ATOM 1017 O O . THR A 1 122 ? 7.454 6.099 -7.634 1.00 79.88 122 THR A O 1
ATOM 1020 N N . ASN A 1 123 ? 8.722 4.887 -6.227 1.00 87.31 123 ASN A N 1
ATOM 1021 C CA . ASN A 1 123 ? 8.150 3.572 -6.545 1.00 87.31 123 ASN A CA 1
ATOM 1022 C C . ASN A 1 123 ? 7.932 2.751 -5.264 1.00 87.31 123 ASN A C 1
ATOM 1024 O O . ASN A 1 123 ? 8.609 1.758 -5.039 1.00 87.31 123 ASN A O 1
ATOM 1028 N N . LEU A 1 124 ? 6.998 3.139 -4.387 1.00 90.31 124 LEU A N 1
ATOM 1029 C CA . LEU A 1 124 ? 6.796 2.442 -3.097 1.00 90.31 124 LEU A CA 1
ATOM 1030 C C . LEU A 1 124 ? 6.254 1.007 -3.250 1.00 90.31 124 LEU A C 1
ATOM 1032 O O . LEU A 1 124 ? 6.323 0.201 -2.317 1.00 90.31 124 LEU A O 1
ATOM 1036 N N . ASN A 1 125 ? 5.731 0.688 -4.432 1.00 93.62 125 ASN A N 1
ATOM 1037 C CA . ASN A 1 125 ? 5.182 -0.614 -4.793 1.00 93.62 125 ASN A CA 1
ATOM 1038 C C . ASN A 1 125 ? 6.183 -1.503 -5.555 1.00 93.62 125 ASN A C 1
ATOM 1040 O O . ASN A 1 125 ? 5.807 -2.586 -5.989 1.00 93.62 125 ASN A O 1
ATOM 1044 N N . GLY A 1 126 ? 7.447 -1.079 -5.684 1.00 91.19 126 GLY A N 1
ATOM 1045 C CA . GLY A 1 126 ? 8.520 -1.893 -6.256 1.00 91.19 126 GLY A CA 1
ATOM 1046 C C . GLY A 1 126 ? 8.872 -3.126 -5.413 1.00 91.19 126 GLY A C 1
ATOM 1047 O O . GLY A 1 126 ? 8.273 -3.398 -4.357 1.00 91.19 126 GLY A O 1
ATOM 1048 N N . LEU A 1 127 ? 9.891 -3.863 -5.856 1.00 93.56 127 LEU A N 1
ATOM 1049 C CA . LEU A 1 127 ? 10.406 -5.034 -5.148 1.00 93.56 127 LEU A CA 1
ATOM 1050 C C . LEU A 1 127 ? 10.857 -4.665 -3.732 1.00 93.56 127 LEU A C 1
ATOM 1052 O O . LEU A 1 127 ? 11.418 -3.599 -3.498 1.00 93.56 127 LEU A O 1
ATOM 1056 N N . TYR A 1 128 ? 10.632 -5.566 -2.781 1.00 93.06 128 TYR A N 1
ATOM 1057 C CA . TYR A 1 128 ? 11.104 -5.380 -1.413 1.00 93.06 128 TYR A CA 1
ATOM 1058 C C . TYR A 1 128 ? 12.501 -5.980 -1.244 1.00 93.06 128 TYR A C 1
ATOM 1060 O O . TYR A 1 128 ? 12.729 -7.124 -1.641 1.00 93.06 128 TYR A O 1
ATOM 1068 N N . ALA A 1 129 ? 13.413 -5.251 -0.601 1.00 90.25 129 ALA A N 1
ATOM 1069 C CA . ALA A 1 129 ? 14.708 -5.780 -0.183 1.00 90.25 129 ALA A CA 1
ATOM 1070 C C . ALA A 1 129 ? 14.849 -5.735 1.343 1.00 90.25 129 ALA A C 1
ATOM 1072 O O . ALA A 1 129 ? 14.453 -4.778 2.003 1.00 90.25 129 ALA A O 1
ATOM 1073 N N . LYS A 1 130 ? 15.458 -6.779 1.916 1.00 86.00 130 LYS A N 1
ATOM 1074 C CA . LYS A 1 130 ? 15.757 -6.847 3.360 1.00 86.00 130 LYS A CA 1
ATOM 1075 C C . LYS A 1 130 ? 16.997 -6.034 3.756 1.00 86.00 130 LYS A C 1
ATOM 1077 O O . LYS A 1 130 ? 17.273 -5.883 4.943 1.00 86.00 130 LYS A O 1
ATOM 1082 N N . SER A 1 131 ? 17.738 -5.535 2.772 1.00 85.81 131 SER A N 1
ATOM 1083 C CA . SER A 1 131 ? 18.950 -4.730 2.910 1.00 85.81 131 SER A CA 1
ATOM 1084 C C . SER A 1 131 ? 18.854 -3.477 2.036 1.00 85.81 131 SER A C 1
ATOM 1086 O O . SER A 1 131 ? 18.018 -3.406 1.136 1.00 85.81 131 SER A O 1
ATOM 1088 N N . ALA A 1 132 ? 19.715 -2.493 2.305 1.00 87.31 132 ALA A N 1
ATOM 1089 C CA . ALA A 1 132 ? 19.801 -1.221 1.586 1.00 87.31 132 ALA A CA 1
ATOM 1090 C C . ALA A 1 132 ? 20.417 -1.392 0.180 1.00 87.31 132 ALA A C 1
ATOM 1092 O O . ALA A 1 132 ? 21.510 -0.908 -0.109 1.00 87.31 132 ALA A O 1
ATOM 1093 N N . LEU A 1 133 ? 19.745 -2.157 -0.682 1.00 89.88 133 LEU A N 1
ATOM 1094 C CA . LEU A 1 133 ? 20.152 -2.356 -2.071 1.00 89.88 133 LEU A CA 1
ATOM 1095 C C . LEU A 1 133 ? 19.772 -1.135 -2.910 1.00 89.88 133 LEU A C 1
ATOM 1097 O O . LEU A 1 133 ? 18.690 -0.581 -2.733 1.00 89.88 133 LEU A O 1
ATOM 1101 N N . LYS A 1 134 ? 20.649 -0.754 -3.841 1.00 90.00 134 LYS A N 1
ATOM 1102 C CA . LYS A 1 134 ? 20.469 0.385 -4.750 1.00 90.00 134 LYS A CA 1
ATOM 1103 C C . LYS A 1 134 ? 20.168 -0.131 -6.152 1.00 90.00 134 LYS A C 1
ATOM 1105 O O . LYS A 1 134 ? 21.060 -0.635 -6.827 1.00 90.00 134 LYS A O 1
ATOM 1110 N N . ASP A 1 135 ? 18.903 -0.070 -6.551 1.00 88.06 135 ASP A N 1
ATOM 1111 C CA . ASP A 1 135 ? 18.430 -0.466 -7.882 1.00 88.06 135 ASP A CA 1
ATOM 1112 C C . ASP A 1 135 ? 17.036 0.140 -8.098 1.00 88.06 135 ASP A C 1
ATOM 1114 O O . ASP A 1 135 ? 16.213 0.202 -7.182 1.00 88.06 135 ASP A O 1
ATOM 1118 N N . THR A 1 136 ? 16.747 0.558 -9.324 1.00 85.31 136 THR A N 1
ATOM 1119 C CA . THR A 1 136 ? 15.480 1.189 -9.704 1.00 85.31 136 THR A CA 1
ATOM 1120 C C . THR A 1 136 ? 14.282 0.226 -9.660 1.00 85.31 136 THR A C 1
ATOM 1122 O O . THR A 1 136 ? 13.134 0.652 -9.770 1.00 85.31 136 THR A O 1
ATOM 1125 N N . LYS A 1 137 ? 14.479 -1.077 -9.467 1.00 90.69 137 LYS A N 1
ATOM 1126 C CA . LYS A 1 137 ? 13.363 -2.017 -9.259 1.00 90.69 137 LYS A CA 1
ATOM 1127 C C . LYS A 1 137 ? 12.827 -2.056 -7.828 1.00 90.69 137 LYS A C 1
ATOM 1129 O O . LYS A 1 137 ? 11.754 -2.617 -7.607 1.00 90.69 137 LYS A O 1
ATOM 1134 N N . TYR A 1 138 ? 13.566 -1.532 -6.848 1.00 92.12 138 TYR A N 1
ATOM 1135 C CA . TYR A 1 138 ? 13.181 -1.645 -5.441 1.00 92.12 138 TYR A CA 1
ATOM 1136 C C . TYR A 1 138 ? 12.229 -0.541 -4.986 1.00 92.12 138 TYR A C 1
ATOM 1138 O O . TYR A 1 138 ? 12.115 0.527 -5.597 1.00 92.12 138 TYR A O 1
ATOM 1146 N N . ASN A 1 139 ? 11.563 -0.808 -3.862 1.00 90.19 139 ASN A N 1
ATOM 1147 C CA . ASN A 1 139 ? 10.682 0.129 -3.197 1.00 90.19 139 ASN A CA 1
ATOM 1148 C C . ASN A 1 139 ? 11.461 1.347 -2.684 1.00 90.19 139 ASN A C 1
ATOM 1150 O O . ASN A 1 139 ? 12.070 1.308 -1.620 1.00 90.19 139 ASN A O 1
ATOM 1154 N N . SER A 1 140 ? 11.458 2.430 -3.454 1.00 89.38 140 SER A N 1
ATOM 1155 C CA . SER A 1 140 ? 12.379 3.549 -3.246 1.00 89.38 140 SER A CA 1
ATOM 1156 C C . SER A 1 140 ? 11.720 4.910 -3.462 1.00 89.38 140 SER A C 1
ATOM 1158 O O . SER A 1 140 ? 10.663 5.035 -4.090 1.00 89.38 140 SER A O 1
ATOM 1160 N N . TRP A 1 141 ? 12.371 5.943 -2.926 1.00 87.19 141 TRP A N 1
ATOM 1161 C CA . TRP A 1 141 ? 12.052 7.348 -3.159 1.00 87.19 141 TRP A CA 1
ATOM 1162 C C . TRP A 1 141 ? 13.338 8.075 -3.552 1.00 87.19 141 TRP A C 1
ATOM 1164 O O . TRP A 1 141 ? 14.174 8.369 -2.696 1.00 87.19 141 TRP A O 1
ATOM 1174 N N . ALA A 1 142 ? 13.498 8.364 -4.846 1.00 78.44 142 ALA A N 1
ATOM 1175 C CA . ALA A 1 142 ? 14.736 8.897 -5.404 1.00 78.44 142 ALA A CA 1
ATOM 1176 C C . ALA A 1 142 ? 15.132 10.215 -4.729 1.00 78.44 142 ALA A C 1
ATOM 1178 O O . ALA A 1 142 ? 16.197 10.290 -4.145 1.00 78.44 142 ALA A O 1
ATOM 1179 N N . ASN A 1 143 ? 14.254 11.215 -4.651 1.00 77.06 143 ASN A N 1
ATOM 1180 C CA . ASN A 1 143 ? 14.627 12.536 -4.119 1.00 77.06 143 ASN A CA 1
ATOM 1181 C C . ASN A 1 143 ? 14.988 12.588 -2.617 1.00 77.06 143 ASN A C 1
ATOM 1183 O O . ASN A 1 143 ? 15.476 13.619 -2.166 1.00 77.06 143 ASN A O 1
ATOM 1187 N N . TRP A 1 144 ? 14.760 11.531 -1.826 1.00 66.81 144 TRP A N 1
ATOM 1188 C CA . TRP A 1 144 ? 15.128 11.538 -0.401 1.00 66.81 144 TRP A CA 1
ATOM 1189 C C . TRP A 1 144 ? 16.611 11.208 -0.165 1.00 66.81 144 TRP A C 1
ATOM 1191 O O . TRP A 1 144 ? 17.230 11.779 0.729 1.00 66.81 144 TRP A O 1
ATOM 1201 N N . LYS A 1 145 ? 17.192 10.308 -0.970 1.00 66.06 145 LYS A N 1
ATOM 1202 C CA . LYS A 1 145 ? 18.605 9.884 -0.855 1.00 66.06 145 LYS A CA 1
ATOM 1203 C C . LYS A 1 145 ? 19.358 9.772 -2.188 1.00 66.06 145 LYS A C 1
ATOM 1205 O O . LYS A 1 145 ? 20.505 9.365 -2.201 1.00 66.06 145 LYS A O 1
ATOM 1210 N N . ASN A 1 146 ? 18.707 10.095 -3.300 1.00 62.31 146 ASN A N 1
ATOM 1211 C CA . ASN A 1 146 ? 19.165 10.052 -4.694 1.00 62.31 146 ASN A CA 1
ATOM 1212 C C . ASN A 1 146 ? 19.880 8.770 -5.157 1.00 62.31 146 ASN A C 1
ATOM 1214 O O . ASN A 1 146 ? 20.712 8.812 -6.055 1.00 62.31 146 ASN A O 1
ATOM 1218 N N . GLU A 1 147 ? 19.552 7.622 -4.559 1.00 70.12 147 GLU A N 1
ATOM 1219 C CA . GLU A 1 147 ? 20.291 6.370 -4.788 1.00 70.12 147 GLU A CA 1
ATOM 1220 C C . GLU A 1 147 ? 19.400 5.156 -5.076 1.00 70.12 147 GLU A C 1
ATOM 1222 O O . GLU A 1 147 ? 19.900 4.036 -5.141 1.00 70.12 147 GLU A O 1
ATOM 1227 N N . HIS A 1 148 ? 18.083 5.351 -5.228 1.00 81.06 148 HIS A N 1
ATOM 1228 C CA . HIS A 1 148 ? 17.119 4.247 -5.370 1.00 81.06 148 HIS A CA 1
ATOM 1229 C C . HIS A 1 148 ? 17.336 3.139 -4.320 1.00 81.06 148 HIS A C 1
ATOM 1231 O O . HIS A 1 148 ? 17.194 1.948 -4.594 1.00 81.06 148 HIS A O 1
ATOM 1237 N N . GLU A 1 149 ? 17.725 3.549 -3.109 1.00 88.94 149 GLU A N 1
ATOM 1238 C CA . GLU A 1 149 ? 17.942 2.652 -1.981 1.00 88.94 149 GLU A CA 1
ATOM 1239 C C . GLU A 1 149 ? 16.597 2.070 -1.533 1.00 88.94 149 GLU A C 1
ATOM 1241 O O . GLU A 1 149 ? 15.619 2.800 -1.334 1.00 88.94 149 GLU A O 1
ATOM 1246 N N . ALA A 1 150 ? 16.554 0.750 -1.380 1.00 90.38 150 ALA A N 1
ATOM 1247 C CA . ALA A 1 150 ? 15.372 0.034 -0.935 1.00 90.38 150 ALA A CA 1
ATOM 1248 C C . ALA A 1 150 ? 14.958 0.446 0.487 1.00 90.38 150 ALA A C 1
ATOM 1250 O O . ALA A 1 150 ? 15.759 0.455 1.428 1.00 90.38 150 ALA A O 1
ATOM 1251 N N . LEU A 1 151 ? 13.675 0.759 0.654 1.00 91.12 151 LEU A N 1
ATOM 1252 C CA . LEU A 1 151 ? 13.102 1.233 1.906 1.00 91.12 151 LEU A CA 1
ATOM 1253 C C . LEU A 1 151 ? 12.673 0.060 2.791 1.00 91.12 151 LEU A C 1
ATOM 1255 O O . LEU A 1 151 ? 11.898 -0.802 2.385 1.00 91.12 151 LEU A O 1
ATOM 1259 N N . LYS A 1 152 ? 13.091 0.075 4.058 1.00 91.12 152 LYS A N 1
ATOM 1260 C CA . LYS A 1 152 ? 12.713 -0.962 5.034 1.00 91.12 152 LYS A CA 1
ATOM 1261 C C . LYS A 1 152 ? 11.232 -0.916 5.431 1.00 91.12 152 LYS A C 1
ATOM 1263 O O . LYS A 1 152 ? 10.660 -1.933 5.800 1.00 91.12 152 LYS A O 1
ATOM 1268 N N . LYS A 1 153 ? 10.611 0.267 5.425 1.00 92.31 153 LYS A N 1
ATOM 1269 C CA . LYS A 1 153 ? 9.205 0.443 5.810 1.00 92.31 153 LYS A CA 1
ATOM 1270 C C . LYS A 1 153 ? 8.581 1.607 5.053 1.00 92.31 153 LYS A C 1
ATOM 1272 O O . LYS A 1 153 ? 9.150 2.694 5.042 1.00 92.31 153 LYS A O 1
ATOM 1277 N N . THR A 1 154 ? 7.406 1.393 4.467 1.00 93.25 154 THR A N 1
ATOM 1278 C CA . THR A 1 154 ? 6.609 2.448 3.820 1.00 93.25 154 THR A CA 1
ATOM 1279 C C . THR A 1 154 ? 5.149 2.309 4.219 1.00 93.25 154 THR A C 1
ATOM 1281 O O . THR A 1 154 ? 4.627 1.196 4.291 1.00 93.25 154 THR A O 1
ATOM 1284 N N . LEU A 1 155 ? 4.500 3.434 4.510 1.00 94.94 155 LEU A N 1
ATOM 1285 C CA . LEU A 1 155 ? 3.067 3.500 4.767 1.00 94.94 155 LEU A CA 1
ATOM 1286 C C . LEU A 1 155 ? 2.488 4.682 4.004 1.00 94.94 155 LEU A C 1
ATOM 1288 O O . LEU A 1 155 ? 3.058 5.770 4.023 1.00 94.94 155 LEU A O 1
ATOM 1292 N N . MET A 1 156 ? 1.336 4.466 3.381 1.00 94.56 156 MET A N 1
ATOM 1293 C CA . MET A 1 156 ? 0.468 5.534 2.896 1.00 94.56 156 MET A CA 1
ATOM 1294 C C . MET A 1 156 ? -0.837 5.438 3.673 1.00 94.56 156 MET A C 1
ATOM 1296 O O . MET A 1 156 ? -1.424 4.357 3.755 1.00 94.56 156 MET A O 1
ATOM 1300 N N . MET A 1 157 ? -1.285 6.544 4.254 1.00 95.75 157 MET A N 1
ATOM 1301 C CA . MET A 1 157 ? -2.486 6.584 5.084 1.00 95.75 157 MET A CA 1
ATOM 1302 C C . MET A 1 157 ? -3.286 7.854 4.835 1.00 95.75 157 MET A C 1
ATOM 1304 O O . MET A 1 157 ? -2.727 8.888 4.479 1.00 95.75 157 MET A O 1
ATOM 1308 N N . ILE A 1 158 ? -4.599 7.746 5.006 1.00 95.25 158 ILE A N 1
ATOM 1309 C CA . ILE A 1 158 ? -5.562 8.822 4.778 1.00 95.25 158 ILE A CA 1
ATOM 1310 C C . ILE A 1 158 ? -6.488 8.960 5.984 1.00 95.25 158 ILE A C 1
ATOM 1312 O O . ILE A 1 158 ? -6.786 7.985 6.678 1.00 95.25 158 ILE A O 1
ATOM 1316 N N . ARG A 1 159 ? -6.961 10.179 6.220 1.00 95.31 159 ARG A N 1
ATOM 1317 C CA . ARG A 1 159 ? -7.970 10.509 7.226 1.00 95.31 159 ARG A CA 1
ATOM 1318 C C . ARG A 1 159 ? -8.808 11.671 6.683 1.00 95.31 159 ARG A C 1
ATOM 1320 O O . ARG A 1 159 ? -8.219 12.557 6.065 1.00 95.31 159 ARG A O 1
ATOM 1327 N N . PRO A 1 160 ? -10.140 11.676 6.868 1.00 92.12 160 PRO A N 1
ATOM 1328 C CA . PRO A 1 160 ? -10.963 12.835 6.532 1.00 92.12 160 PRO A CA 1
ATOM 1329 C C . PRO A 1 160 ? -10.454 14.110 7.221 1.00 92.12 160 PRO A C 1
ATOM 1331 O O . PRO A 1 160 ? -9.956 14.031 8.348 1.00 92.12 160 PRO A O 1
ATOM 1334 N N . SER A 1 161 ? -10.571 15.248 6.530 1.00 82.50 161 SER A N 1
ATOM 1335 C CA . SER A 1 161 ? -10.251 16.586 7.053 1.00 82.50 161 SER A CA 1
ATOM 1336 C C . SER A 1 161 ? -11.226 17.029 8.133 1.00 82.50 161 SER A C 1
ATOM 1338 O O . SER A 1 161 ? -12.442 16.824 7.903 1.00 82.50 161 SER A O 1
#

InterPro domains:
  IPR002181 Fibrinogen, alpha/beta/gamma chain, C-terminal globular domain [PF00147] (5-82)
  IPR002181 Fibrinogen, alpha/beta/gamma chain, C-terminal globular domain [PF00147] (84-161)
  IPR002181 Fibrinogen, alpha/beta/gamma chain, C-terminal globular domain [PS51406] (1-82)
  IPR002181 Fibrinogen, alpha/beta/gamma chain, C-terminal globular domain [PS51406] (83-161)
  IPR002181 Fibrinogen, alpha/beta/gamma chain, C-terminal globular domain [SM00186] (2-161)
  IPR014716 Fibrinogen, alpha/beta/gamma chain, C-terminal globular, subdomain 1 [G3DSA:3.90.215.10] (1-84)
  IPR014716 Fibrinogen, alpha/beta/gamma chain, C-terminal globular, subdomain 1 [G3DSA:3.90.215.10] (85-161)
  IPR036056 Fibrinogen-like, C-terminal [SSF56496] (3-160)
  IPR050373 Fibrinogen C-terminal domain-containing protein [PTHR19143] (5-82)

pLDDT: mean 89.57, std 10.54, range [43.72, 98.31]

Secondary structure (DSSP, 8-state):
----SSHHHHHHH-GGGTT--EEEEE-TTSSS-EEEEEESSGGGS-EEEEEEESSS-S-----HHHHHH-EE-TTSSEE--------SSSPPBBTTB--SSSSS-HHHHHTS-B--SSS-SEETTSB--SS--B-TTBSEEHHHHSS-BPPS-EEEEE---

Radius of gyration: 16.51 Å; chains: 1; bounding box: 46×28×49 Å